Protein AF-A0A6F8PVV7-F1 (afdb_monomer)

pLDDT: mean 82.11, std 15.0, range [40.72, 94.75]

Foldseek 3Di:
DALLCQLVVVCVVVVNDLVNLCVQLVHDSVQNVCVNVVNDDDDPSSLLSCLVVPLVSSCSSVVHDSVVSVPPPPPDD

Radius of gyration: 11.93 Å; Cα contacts (8 Å, |Δi|>4): 82; chains: 1; bounding box: 24×35×28 Å

InterPro domains:
  IPR001387 Cro/C1-type, helix-turn-helix domain [cd00093] (4-67)
  IPR010982 Lambda repressor-like, DNA-binding domain superfamily [SSF47413] (2-47)

Solvent-accessible surface area (backbone atoms only — not comparable to full-atom values): 4434 Å² total; per-residue (Å²): 130,60,53,34,57,36,41,53,49,48,28,62,77,70,71,52,51,67,63,58,53,15,66,76,40,73,43,57,54,67,54,54,48,34,18,53,71,67,78,49,75,76,57,67,69,50,50,52,41,39,29,74,78,36,24,57,50,45,12,56,32,71,72,47,61,44,77,69,41,70,70,66,79,80,77,86,123

Sequence (77 aa):
MPLAKRMRRYMQIKNLSAQEVAEKCGIPLSELQNFLDGIGAIDSMHFETLNSIWPELVAYTFNVDASVCTDFPITKH

Organism: NCBI:txid2675054

Secondary structure (DSSP, 8-state):
--HHHHHHHHHHHTT--HHHHHHHHT--HHHHHHHHTTSS---HHHHHHHHHH-HHHHHHHHT--HHHHTT------

Structure (mmCIF, N/CA/C/O backbone):
data_AF-A0A6F8PVV7-F1
#
_entry.id   AF-A0A6F8PVV7-F1
#
loop_
_atom_site.group_PDB
_atom_site.id
_atom_site.type_symbol
_atom_site.label_atom_id
_atom_site.label_alt_id
_atom_site.label_comp_id
_atom_site.label_asym_id
_atom_site.label_entity_id
_atom_site.label_seq_id
_atom_site.pdbx_PDB_ins_code
_atom_site.Cartn_x
_atom_site.Cartn_y
_atom_site.Cartn_z
_atom_site.occupancy
_atom_site.B_iso_or_equiv
_atom_site.auth_seq_id
_atom_site.auth_comp_id
_atom_site.auth_asym_id
_atom_site.auth_atom_id
_atom_site.pdbx_PDB_model_num
ATOM 1 N N 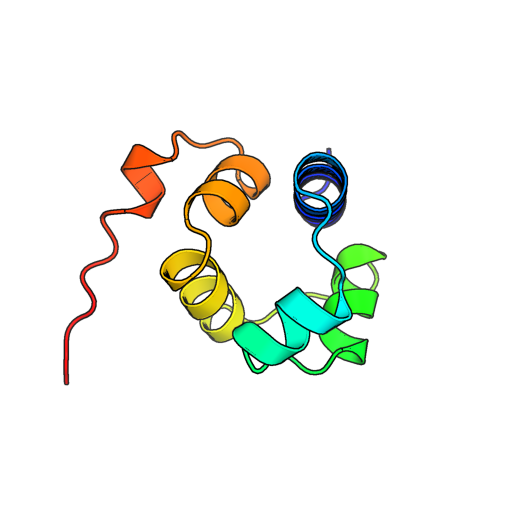. MET A 1 1 ? 15.263 6.374 -0.197 1.00 58.38 1 MET A N 1
ATOM 2 C CA . MET A 1 1 ? 13.975 6.769 0.419 1.00 58.38 1 MET A CA 1
ATOM 3 C C . MET A 1 1 ? 13.406 5.556 1.154 1.00 58.38 1 MET A C 1
ATOM 5 O O . MET A 1 1 ? 13.409 4.498 0.536 1.00 58.38 1 MET A O 1
ATOM 9 N N . PRO A 1 2 ? 12.993 5.662 2.434 1.00 80.00 2 PRO A N 1
ATOM 10 C CA . PRO A 1 2 ? 12.372 4.560 3.180 1.00 80.00 2 PRO A CA 1
ATOM 11 C C . PRO A 1 2 ? 11.136 3.997 2.466 1.00 80.00 2 PRO A C 1
ATOM 13 O O . PRO A 1 2 ? 10.436 4.745 1.781 1.00 80.00 2 PRO A O 1
ATOM 16 N N . LEU A 1 3 ? 10.866 2.703 2.649 1.00 84.50 3 LEU A N 1
ATOM 17 C CA . LEU A 1 3 ? 9.808 1.954 1.957 1.00 84.50 3 LEU A CA 1
ATOM 18 C C . LEU A 1 3 ? 8.425 2.616 2.108 1.00 84.50 3 LEU A C 1
ATOM 20 O O . LEU A 1 3 ? 7.779 2.941 1.114 1.00 84.50 3 LEU A O 1
ATOM 24 N N . ALA A 1 4 ? 8.062 2.970 3.341 1.00 88.25 4 ALA A N 1
ATOM 25 C CA . ALA A 1 4 ? 6.850 3.715 3.683 1.00 88.25 4 ALA A CA 1
ATOM 26 C C . ALA A 1 4 ? 6.691 5.040 2.915 1.00 88.25 4 ALA A C 1
ATOM 28 O O . ALA A 1 4 ? 5.612 5.364 2.419 1.00 88.25 4 ALA A O 1
ATOM 29 N N . LYS A 1 5 ? 7.785 5.798 2.740 1.00 88.50 5 LYS A N 1
ATOM 30 C CA . LYS A 1 5 ? 7.757 7.057 1.978 1.00 88.50 5 LYS A CA 1
ATOM 31 C C . LYS A 1 5 ? 7.516 6.818 0.484 1.00 88.50 5 LYS A C 1
ATOM 33 O O . LYS A 1 5 ? 6.912 7.672 -0.162 1.00 88.50 5 LYS A O 1
ATOM 38 N N . ARG A 1 6 ? 7.973 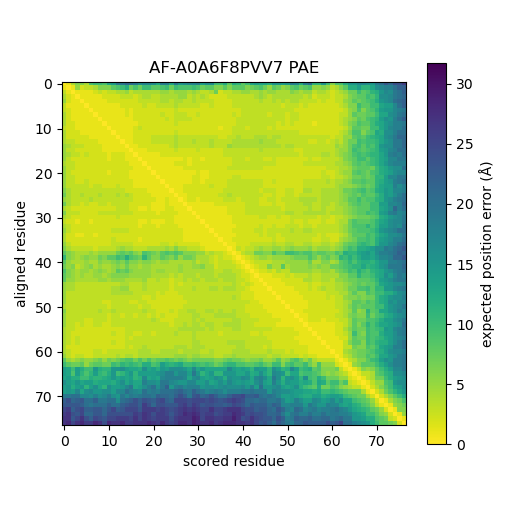5.689 -0.079 1.00 89.38 6 ARG A N 1
ATOM 39 C CA . ARG A 1 6 ? 7.706 5.329 -1.489 1.00 89.38 6 ARG A CA 1
ATOM 40 C C . ARG A 1 6 ? 6.246 4.961 -1.689 1.00 89.38 6 ARG A C 1
ATOM 42 O O . ARG A 1 6 ? 5.623 5.520 -2.586 1.00 89.38 6 ARG A O 1
ATOM 49 N N . MET A 1 7 ? 5.690 4.147 -0.797 1.00 90.81 7 MET A N 1
ATOM 50 C CA . MET A 1 7 ? 4.269 3.806 -0.828 1.00 90.81 7 MET A CA 1
ATOM 51 C C . MET A 1 7 ? 3.385 5.055 -0.708 1.00 90.81 7 MET A C 1
ATOM 53 O O . MET A 1 7 ? 2.537 5.293 -1.565 1.00 90.81 7 MET A O 1
ATOM 57 N N . ARG A 1 8 ? 3.658 5.930 0.272 1.00 91.44 8 ARG A N 1
ATOM 58 C CA . ARG A 1 8 ? 2.927 7.197 0.450 1.00 91.44 8 ARG A CA 1
ATOM 59 C C . ARG A 1 8 ? 2.983 8.085 -0.797 1.00 91.44 8 ARG A C 1
ATOM 61 O O . ARG A 1 8 ? 1.974 8.665 -1.187 1.00 91.44 8 ARG A O 1
ATOM 68 N N . ARG A 1 9 ? 4.145 8.171 -1.450 1.00 89.94 9 ARG A N 1
ATOM 69 C CA . ARG A 1 9 ? 4.305 8.941 -2.691 1.00 89.94 9 ARG A CA 1
ATOM 70 C C . ARG A 1 9 ? 3.502 8.348 -3.849 1.00 89.94 9 ARG A C 1
ATOM 72 O O . ARG A 1 9 ? 2.889 9.106 -4.593 1.00 89.94 9 ARG A O 1
ATOM 79 N N . TYR A 1 10 ? 3.482 7.026 -4.000 1.00 90.75 10 TYR A N 1
ATOM 80 C CA . TYR A 1 10 ? 2.662 6.375 -5.024 1.00 90.75 10 TYR A CA 1
ATOM 81 C C . TYR A 1 10 ? 1.173 6.658 -4.813 1.00 90.75 10 TYR A C 1
ATOM 83 O O . TYR A 1 10 ? 0.484 7.066 -5.747 1.00 90.75 10 TYR A O 1
ATOM 91 N N . MET A 1 11 ? 0.703 6.522 -3.570 1.00 93.12 11 MET A N 1
ATOM 92 C CA . MET A 1 11 ? -0.681 6.824 -3.205 1.00 93.12 11 MET A CA 1
ATOM 93 C C . MET A 1 11 ? -1.055 8.267 -3.569 1.00 93.12 11 MET A C 1
ATOM 95 O O . MET A 1 11 ? -2.096 8.488 -4.174 1.00 93.12 11 MET A O 1
ATOM 99 N N . GLN A 1 12 ? -0.173 9.238 -3.307 1.00 92.44 12 GLN A N 1
ATOM 100 C CA . GLN A 1 12 ? -0.381 10.635 -3.712 1.00 92.44 12 GLN A CA 1
ATOM 101 C C . GLN A 1 12 ? -0.452 10.812 -5.235 1.00 92.44 12 GLN A C 1
ATOM 103 O O . GLN A 1 12 ? -1.331 11.510 -5.723 1.00 92.44 12 GLN A O 1
ATOM 108 N N . ILE A 1 13 ? 0.440 10.167 -5.996 1.00 91.50 13 ILE A N 1
ATOM 109 C CA . ILE A 1 13 ? 0.450 10.242 -7.470 1.00 91.50 13 ILE A CA 1
ATOM 110 C C . ILE A 1 13 ? -0.850 9.682 -8.063 1.00 91.50 13 ILE A C 1
ATOM 112 O O . ILE A 1 13 ? -1.342 10.190 -9.070 1.00 91.50 13 ILE A O 1
ATOM 116 N N . LYS A 1 14 ? -1.398 8.628 -7.455 1.00 90.81 14 LYS A N 1
ATOM 117 C CA . LYS A 1 14 ? -2.612 7.943 -7.915 1.00 90.81 14 LYS A CA 1
ATOM 118 C C . LYS A 1 14 ? -3.899 8.443 -7.254 1.00 90.81 14 LYS A C 1
ATOM 120 O O . LYS A 1 14 ? -4.956 7.912 -7.567 1.00 90.81 14 LYS A O 1
ATOM 125 N N . ASN A 1 15 ? -3.822 9.457 -6.388 1.00 94.12 15 ASN A N 1
ATOM 126 C CA . ASN A 1 15 ? -4.939 9.949 -5.574 1.00 94.12 15 ASN A CA 1
ATOM 127 C C . ASN A 1 15 ? -5.631 8.853 -4.736 1.00 94.12 15 ASN A C 1
ATOM 129 O O . ASN A 1 15 ? -6.835 8.917 -4.507 1.00 94.12 15 ASN A O 1
ATOM 133 N N . LEU A 1 16 ? -4.870 7.862 -4.261 1.00 93.31 16 LEU A N 1
ATOM 134 C CA . LEU A 1 16 ? -5.368 6.808 -3.377 1.00 93.31 16 LEU A CA 1
ATOM 135 C C . LEU A 1 16 ? -5.362 7.293 -1.928 1.00 93.31 16 LEU A C 1
ATOM 137 O O . LEU A 1 16 ? -4.342 7.771 -1.418 1.00 93.31 16 LEU A O 1
ATOM 141 N N . SER A 1 17 ? -6.488 7.126 -1.239 1.00 94.62 17 SER A N 1
ATOM 142 C CA . SER A 1 17 ? -6.565 7.409 0.195 1.00 94.62 17 SER A CA 1
ATOM 143 C C . SER A 1 17 ? -6.042 6.226 1.017 1.00 94.62 17 SER A C 1
ATOM 145 O O . SER A 1 17 ? -6.144 5.070 0.611 1.00 94.62 17 SER A O 1
ATOM 147 N N . ALA A 1 18 ? -5.500 6.495 2.209 1.00 92.75 18 ALA A N 1
ATOM 148 C CA . ALA A 1 18 ? -5.112 5.421 3.127 1.00 92.75 18 ALA A CA 1
ATOM 149 C C . ALA A 1 18 ? -6.309 4.547 3.524 1.00 92.75 18 ALA A C 1
ATOM 151 O O . ALA A 1 18 ? -6.151 3.346 3.692 1.00 92.75 18 ALA A O 1
ATOM 152 N N . GLN A 1 19 ? -7.503 5.134 3.622 1.00 94.75 19 GLN A N 1
ATOM 153 C CA . GLN A 1 19 ? -8.720 4.395 3.931 1.00 94.75 19 GLN A CA 1
ATOM 154 C C . GLN A 1 19 ? -9.102 3.419 2.815 1.00 94.75 19 GLN A C 1
ATOM 156 O O . GLN A 1 19 ? -9.340 2.252 3.095 1.00 94.75 19 GLN A O 1
ATOM 161 N N . GLU A 1 20 ? -9.064 3.856 1.557 1.00 93.75 20 GLU A N 1
ATOM 162 C CA . GLU A 1 20 ? -9.329 2.985 0.408 1.00 93.75 20 GLU A CA 1
ATOM 163 C C . GLU A 1 20 ? -8.340 1.815 0.339 1.00 93.75 20 GLU A C 1
ATOM 165 O O . GLU A 1 20 ? -8.744 0.668 0.152 1.00 93.75 20 GLU A O 1
ATOM 170 N N . VAL A 1 21 ? -7.046 2.089 0.528 1.00 92.50 21 VAL A N 1
ATOM 171 C CA . VAL A 1 21 ? -6.009 1.047 0.514 1.00 92.50 21 VAL A CA 1
ATOM 172 C C . VAL A 1 21 ? -6.201 0.065 1.671 1.00 92.50 21 VAL A C 1
ATOM 174 O O . VAL A 1 21 ? -6.130 -1.144 1.463 1.00 92.50 21 VAL A O 1
ATOM 177 N N . ALA A 1 22 ? -6.494 0.568 2.870 1.00 93.31 22 ALA A N 1
ATOM 178 C CA . ALA A 1 22 ? -6.777 -0.250 4.045 1.00 93.31 22 ALA A CA 1
ATOM 179 C C . ALA A 1 22 ? -7.987 -1.173 3.821 1.00 93.31 22 ALA A C 1
ATOM 181 O O . ALA A 1 22 ? -7.881 -2.383 4.004 1.00 93.31 22 ALA A O 1
ATOM 182 N N . GLU A 1 23 ? -9.109 -0.623 3.351 1.00 93.38 23 GLU A N 1
ATOM 183 C CA . GLU A 1 23 ? -10.345 -1.372 3.106 1.00 93.38 23 GLU A CA 1
ATOM 184 C C . GLU A 1 23 ? -10.169 -2.441 2.023 1.00 93.38 23 GLU A C 1
ATOM 186 O O . GLU A 1 23 ? -10.601 -3.580 2.199 1.00 93.38 23 GLU A O 1
ATOM 191 N N . LYS A 1 24 ? -9.506 -2.104 0.911 1.00 89.81 24 LYS A N 1
ATOM 192 C CA . LYS A 1 24 ? -9.288 -3.042 -0.199 1.00 89.81 24 LYS A CA 1
ATOM 193 C C . LYS A 1 24 ? -8.337 -4.174 0.168 1.00 89.81 24 LYS A C 1
ATOM 195 O O . LYS A 1 24 ? -8.536 -5.288 -0.303 1.00 89.81 24 LYS A O 1
ATOM 200 N N . CYS A 1 25 ? -7.337 -3.901 1.002 1.00 88.06 25 CYS A N 1
ATOM 201 C CA . CYS A 1 25 ? -6.347 -4.894 1.409 1.00 88.06 25 CYS A CA 1
ATOM 202 C C . CYS A 1 25 ? -6.685 -5.610 2.723 1.00 88.06 25 CYS A C 1
ATOM 204 O O . CYS A 1 25 ? -5.901 -6.445 3.162 1.00 88.06 25 CYS A O 1
ATOM 206 N N . GLY A 1 26 ? -7.811 -5.282 3.366 1.00 89.81 26 GLY A N 1
ATOM 207 C CA . GLY A 1 26 ? -8.173 -5.843 4.670 1.00 89.81 26 GLY A CA 1
ATOM 208 C C . GLY A 1 26 ? -7.210 -5.457 5.800 1.00 89.81 26 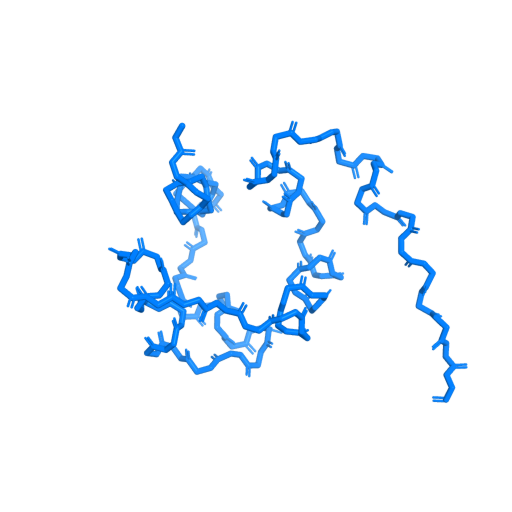GLY A C 1
ATOM 209 O O . GLY A 1 26 ? -7.164 -6.142 6.817 1.00 89.81 26 GLY A O 1
ATOM 210 N N . ILE A 1 27 ? -6.445 -4.375 5.630 1.00 91.12 27 ILE A N 1
ATOM 211 C CA . ILE A 1 27 ? -5.460 -3.899 6.607 1.00 91.12 27 ILE A CA 1
ATOM 212 C C . ILE A 1 27 ? -6.172 -2.935 7.561 1.00 91.12 27 ILE A C 1
ATOM 214 O O . ILE A 1 27 ? -6.854 -2.020 7.093 1.00 91.12 27 ILE A O 1
ATOM 218 N N . PRO A 1 28 ? -6.004 -3.047 8.888 1.00 93.00 28 PRO A N 1
ATOM 219 C CA . PRO A 1 28 ? -6.469 -2.014 9.804 1.00 93.00 28 PRO A CA 1
ATOM 220 C C . PRO A 1 28 ? -5.877 -0.646 9.435 1.00 93.00 28 PRO A C 1
ATOM 222 O O . PRO A 1 28 ? -4.663 -0.498 9.295 1.00 93.00 28 PRO A O 1
ATOM 225 N N . LEU A 1 29 ? -6.717 0.388 9.311 1.00 93.62 29 LEU A N 1
ATOM 226 C CA . LEU A 1 29 ? -6.259 1.726 8.908 1.00 93.62 29 LEU A CA 1
ATOM 227 C C . LEU A 1 29 ? -5.140 2.264 9.817 1.00 93.62 29 LEU A C 1
ATOM 229 O O . LEU A 1 29 ? -4.203 2.895 9.331 1.00 93.62 29 LEU A O 1
ATOM 233 N N . SER A 1 30 ? -5.214 1.991 11.120 1.00 92.62 30 SER A N 1
ATOM 234 C CA . SER A 1 30 ? -4.182 2.367 12.090 1.00 92.62 30 SER A CA 1
ATOM 235 C C . SER A 1 30 ? -2.836 1.691 11.814 1.00 92.62 30 SER A C 1
ATOM 237 O O . SER A 1 30 ? -1.798 2.335 11.924 1.00 92.62 30 SER A O 1
ATOM 239 N N . GLU A 1 31 ? -2.837 0.419 11.413 1.00 91.62 31 GLU A N 1
ATOM 240 C CA . GLU A 1 31 ? -1.626 -0.325 11.054 1.00 91.62 31 GLU A CA 1
ATOM 241 C C . GLU A 1 31 ? -0.988 0.256 9.789 1.00 91.62 31 GLU A C 1
ATOM 243 O O . GLU A 1 31 ? 0.207 0.563 9.777 1.00 91.62 31 GLU A O 1
ATOM 248 N N . LEU A 1 32 ? -1.800 0.513 8.758 1.00 92.81 32 LEU A N 1
ATOM 249 C CA . LEU A 1 32 ? -1.330 1.155 7.533 1.00 92.81 32 LEU A CA 1
ATOM 250 C C . LEU A 1 32 ? -0.764 2.555 7.814 1.00 92.81 32 LEU A C 1
ATOM 252 O O . LEU A 1 32 ? 0.295 2.903 7.298 1.00 92.81 32 LEU A O 1
ATOM 256 N N . GLN A 1 33 ? -1.425 3.362 8.646 1.00 93.19 33 GLN A N 1
ATOM 257 C CA . GLN A 1 33 ? -0.934 4.693 9.018 1.00 93.19 33 GLN A CA 1
ATOM 258 C C . GLN A 1 33 ? 0.388 4.622 9.790 1.00 93.19 33 GLN A C 1
ATOM 260 O O . GLN A 1 33 ? 1.342 5.296 9.401 1.00 93.19 33 GLN A O 1
ATOM 265 N N . ASN A 1 34 ? 0.488 3.746 10.795 1.00 92.69 34 ASN A N 1
ATOM 266 C CA . ASN A 1 34 ? 1.727 3.523 11.545 1.00 92.69 34 ASN A CA 1
ATOM 267 C C . ASN A 1 34 ? 2.885 3.145 10.617 1.00 92.69 34 ASN A C 1
ATOM 269 O O . ASN A 1 34 ? 4.005 3.636 10.777 1.00 92.69 34 ASN A O 1
ATOM 273 N N . PHE A 1 35 ? 2.619 2.305 9.618 1.00 91.69 35 PHE A N 1
ATOM 274 C CA . PHE A 1 35 ? 3.600 1.973 8.598 1.00 91.69 35 PHE A CA 1
ATOM 275 C C . PHE A 1 35 ? 3.968 3.175 7.722 1.00 91.69 35 PHE A C 1
ATOM 277 O O . PHE A 1 35 ? 5.153 3.461 7.559 1.00 91.69 35 PHE A O 1
ATOM 284 N N . LEU A 1 36 ? 2.990 3.918 7.191 1.00 91.06 36 LEU A N 1
ATOM 285 C CA . LEU A 1 36 ? 3.228 5.097 6.343 1.00 91.06 36 LEU A CA 1
ATOM 286 C C . LEU A 1 36 ? 3.981 6.222 7.075 1.00 91.06 36 LEU A C 1
ATOM 288 O O . LEU A 1 36 ? 4.693 7.004 6.432 1.00 91.06 36 LEU A O 1
ATOM 292 N N . ASP A 1 37 ? 3.843 6.293 8.398 1.00 90.31 37 ASP A N 1
ATOM 293 C CA . ASP A 1 37 ? 4.571 7.205 9.284 1.00 90.31 37 ASP A CA 1
ATOM 294 C C . ASP A 1 37 ? 5.939 6.660 9.727 1.00 90.31 37 ASP A C 1
ATOM 296 O O . ASP A 1 37 ? 6.747 7.397 10.290 1.00 90.31 37 ASP A O 1
ATOM 300 N N . GLY A 1 38 ? 6.253 5.403 9.396 1.00 86.69 38 GLY A N 1
ATOM 301 C CA . GLY A 1 38 ? 7.534 4.758 9.693 1.00 86.69 38 GLY A CA 1
ATOM 302 C C . GLY A 1 38 ? 7.686 4.298 11.145 1.00 86.69 38 GLY A C 1
ATOM 303 O O . GLY A 1 38 ? 8.810 4.086 11.592 1.00 86.69 38 GLY A O 1
ATOM 304 N N . ILE A 1 39 ? 6.575 4.166 11.873 1.00 87.75 39 ILE A N 1
ATOM 305 C CA . ILE A 1 39 ? 6.509 3.769 13.289 1.00 87.75 39 ILE A CA 1
ATOM 306 C C . ILE A 1 39 ? 6.313 2.246 13.430 1.00 87.75 39 ILE A C 1
ATOM 308 O O . ILE A 1 39 ? 6.564 1.683 14.492 1.00 87.75 39 ILE A O 1
ATOM 312 N N . GLY A 1 40 ? 5.919 1.556 12.355 1.00 83.44 40 GLY A N 1
ATOM 313 C CA . GLY A 1 40 ? 5.698 0.110 12.348 1.00 83.44 40 GLY A CA 1
ATOM 314 C C . GLY A 1 40 ? 6.022 -0.559 11.014 1.00 83.44 40 GLY A C 1
ATOM 315 O O . GLY A 1 40 ? 6.486 0.076 10.065 1.00 83.44 40 GLY A O 1
ATOM 316 N N . ALA A 1 41 ? 5.762 -1.862 10.959 1.00 84.75 41 ALA A N 1
ATOM 317 C CA . ALA A 1 41 ? 5.834 -2.679 9.755 1.00 84.75 41 ALA A CA 1
ATOM 318 C C . ALA A 1 41 ? 4.430 -3.178 9.387 1.00 84.75 41 ALA A C 1
ATOM 320 O O . ALA A 1 41 ? 3.565 -3.273 10.253 1.00 84.75 41 ALA A O 1
ATOM 321 N N . ILE A 1 42 ? 4.232 -3.494 8.110 1.00 84.38 42 ILE A N 1
ATOM 322 C CA . ILE A 1 42 ? 3.068 -4.238 7.622 1.00 84.38 42 ILE A CA 1
ATOM 323 C C . ILE A 1 42 ? 3.506 -5.689 7.436 1.00 84.38 42 ILE A C 1
ATOM 325 O O . ILE A 1 42 ? 4.613 -5.932 6.946 1.00 84.38 42 ILE A O 1
ATOM 329 N N . ASP A 1 43 ? 2.654 -6.635 7.828 1.00 85.56 43 ASP A N 1
ATOM 330 C CA . ASP A 1 43 ? 2.917 -8.061 7.633 1.00 85.56 43 ASP A CA 1
ATOM 331 C C . ASP A 1 43 ? 3.045 -8.413 6.135 1.00 85.56 43 ASP A C 1
ATOM 333 O O . ASP A 1 43 ? 2.394 -7.837 5.263 1.00 85.56 43 ASP A O 1
ATOM 337 N N . SER A 1 44 ? 3.879 -9.404 5.839 1.00 83.00 44 SER A N 1
ATOM 338 C CA . SER A 1 44 ? 3.987 -10.073 4.544 1.00 83.00 44 SER A CA 1
ATOM 339 C C . SER A 1 44 ? 2.634 -10.412 3.902 1.00 83.00 44 SER A C 1
ATOM 341 O O . SER A 1 44 ? 2.443 -10.096 2.731 1.00 83.00 44 SER A O 1
ATOM 343 N N . MET A 1 45 ? 1.658 -10.933 4.658 1.00 85.38 45 MET A N 1
ATOM 344 C CA . MET A 1 45 ? 0.324 -11.274 4.130 1.00 85.38 45 MET A CA 1
ATOM 345 C C . MET A 1 45 ? -0.423 -10.047 3.571 1.00 85.38 45 MET A C 1
ATOM 347 O O . MET A 1 45 ? -1.066 -10.088 2.516 1.00 85.38 45 MET A O 1
ATOM 351 N N . HIS A 1 46 ? -0.313 -8.914 4.262 1.00 85.50 46 HIS A N 1
ATOM 352 C CA . HIS A 1 46 ? -0.886 -7.645 3.819 1.00 85.50 46 HIS A CA 1
ATOM 353 C C . HIS A 1 46 ? -0.146 -7.102 2.584 1.00 85.50 46 HIS A C 1
ATOM 355 O O . HIS A 1 46 ? -0.776 -6.543 1.685 1.00 85.50 46 HIS A O 1
ATOM 361 N N . PHE A 1 47 ? 1.172 -7.315 2.489 1.00 83.81 47 PHE A N 1
ATOM 362 C CA . PHE A 1 47 ? 1.955 -6.991 1.291 1.00 83.81 47 PHE A CA 1
ATOM 363 C C . PHE A 1 47 ? 1.585 -7.843 0.074 1.00 83.81 47 PHE A C 1
ATOM 365 O O . PHE A 1 47 ? 1.518 -7.310 -1.031 1.00 83.81 47 PHE A O 1
ATOM 372 N N . GLU A 1 48 ? 1.307 -9.132 0.256 1.00 86.12 48 GLU A N 1
ATOM 373 C CA . GLU A 1 48 ? 0.820 -10.005 -0.819 1.00 86.12 48 GLU A CA 1
ATOM 374 C C . GLU A 1 48 ? -0.539 -9.533 -1.340 1.00 86.12 48 GLU A C 1
ATOM 376 O O . GLU A 1 48 ? -0.757 -9.448 -2.549 1.00 86.12 48 GLU A O 1
ATOM 381 N N . THR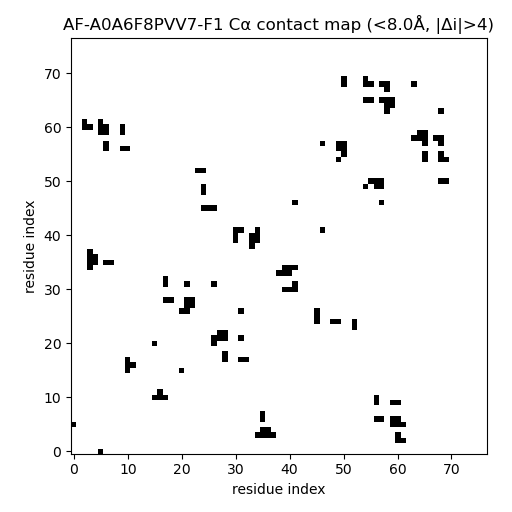 A 1 49 ? -1.427 -9.127 -0.431 1.00 88.12 49 THR A N 1
ATOM 382 C CA . THR A 1 49 ? -2.736 -8.576 -0.801 1.00 88.12 49 THR A CA 1
ATOM 383 C C . THR A 1 49 ? -2.589 -7.246 -1.544 1.00 88.12 49 THR A C 1
ATOM 385 O O . THR A 1 49 ? -3.215 -7.042 -2.585 1.00 88.12 49 THR A O 1
ATOM 388 N N . LEU A 1 50 ? -1.713 -6.354 -1.065 1.00 88.62 50 LEU A N 1
ATOM 389 C CA . LEU A 1 50 ? -1.343 -5.125 -1.774 1.00 88.62 50 LEU A CA 1
ATOM 390 C C . LEU A 1 50 ? -0.812 -5.427 -3.178 1.00 88.62 50 LEU A C 1
ATOM 392 O O . LEU A 1 50 ? -1.217 -4.759 -4.124 1.00 88.62 50 LEU A O 1
ATOM 396 N N . ASN A 1 51 ? 0.049 -6.436 -3.325 1.00 87.19 51 ASN A N 1
ATOM 397 C CA . ASN A 1 51 ? 0.613 -6.829 -4.613 1.00 87.19 51 ASN A CA 1
ATOM 398 C C . ASN A 1 51 ? -0.446 -7.401 -5.564 1.00 87.19 51 ASN A C 1
ATOM 400 O O . ASN A 1 51 ? -0.407 -7.130 -6.759 1.00 87.19 51 ASN A O 1
ATOM 404 N N . SER A 1 52 ? -1.417 -8.154 -5.043 1.00 87.50 52 SER A 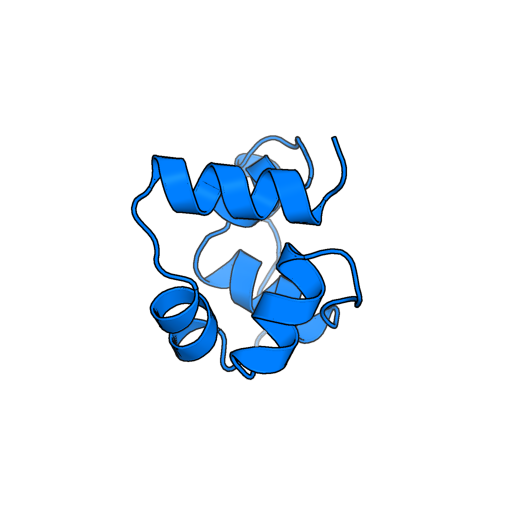N 1
ATOM 405 C CA . SER A 1 52 ? -2.507 -8.706 -5.850 1.00 87.50 52 SER A CA 1
ATOM 406 C C . SER A 1 52 ? -3.474 -7.637 -6.368 1.00 87.50 52 SER A C 1
ATOM 408 O O . SER A 1 52 ? -4.083 -7.843 -7.417 1.00 87.50 52 SER A O 1
ATOM 410 N N . ILE A 1 53 ? -3.671 -6.539 -5.632 1.00 88.50 53 ILE A N 1
ATOM 411 C CA . ILE A 1 53 ? -4.623 -5.476 -5.999 1.00 88.50 53 ILE A CA 1
ATOM 412 C C . ILE A 1 53 ? -3.923 -4.359 -6.779 1.00 88.50 53 ILE A C 1
ATOM 414 O O . ILE A 1 53 ? -4.457 -3.864 -7.770 1.00 88.50 53 ILE A O 1
ATOM 418 N N . TRP A 1 54 ? -2.727 -3.973 -6.335 1.00 89.56 54 TRP A N 1
ATOM 419 C CA . TRP A 1 54 ? -1.907 -2.910 -6.909 1.00 89.56 54 TRP A CA 1
ATOM 420 C C . TRP A 1 54 ? -0.447 -3.368 -7.044 1.00 89.56 54 TRP A C 1
ATOM 422 O O . TRP A 1 54 ? 0.426 -2.904 -6.297 1.00 89.56 54 TRP A O 1
ATOM 432 N N . PRO A 1 55 ? -0.139 -4.241 -8.016 1.00 88.25 55 PRO A N 1
ATOM 433 C CA . PRO A 1 55 ? 1.231 -4.688 -8.253 1.00 88.25 55 PRO A CA 1
ATOM 434 C C . PRO A 1 55 ? 2.162 -3.510 -8.564 1.00 88.25 55 PRO A C 1
ATOM 436 O O . PRO A 1 55 ? 3.318 -3.510 -8.147 1.00 88.25 55 PRO A O 1
ATOM 439 N N . GLU A 1 56 ? 1.670 -2.440 -9.201 1.00 85.06 56 GLU A N 1
ATOM 440 C CA . GLU A 1 56 ? 2.491 -1.259 -9.483 1.00 85.06 56 GLU A CA 1
ATOM 441 C C . GLU A 1 56 ? 2.802 -0.438 -8.224 1.00 85.06 56 GLU A C 1
ATOM 443 O O . GLU A 1 56 ? 3.851 0.207 -8.160 1.00 85.06 56 GLU A O 1
ATOM 448 N N . LEU A 1 57 ? 1.930 -0.469 -7.205 1.00 87.38 57 LEU A N 1
ATOM 449 C CA . LEU A 1 57 ? 2.215 0.151 -5.908 1.00 87.38 57 LEU A CA 1
ATOM 450 C C . LEU A 1 57 ? 3.392 -0.558 -5.250 1.00 87.38 57 LEU A C 1
ATOM 452 O O . LEU A 1 57 ? 4.317 0.103 -4.769 1.00 87.38 57 LEU A O 1
ATOM 456 N N . VAL A 1 58 ? 3.365 -1.891 -5.229 1.00 87.50 58 VAL A N 1
ATOM 457 C CA . VAL A 1 58 ? 4.429 -2.707 -4.638 1.00 87.50 58 VAL A CA 1
ATOM 458 C C . VAL A 1 58 ? 5.715 -2.529 -5.437 1.00 87.50 58 VAL A C 1
ATOM 460 O O . VAL A 1 58 ? 6.743 -2.177 -4.857 1.00 87.50 58 VAL A O 1
ATOM 463 N N . ALA A 1 59 ? 5.647 -2.601 -6.764 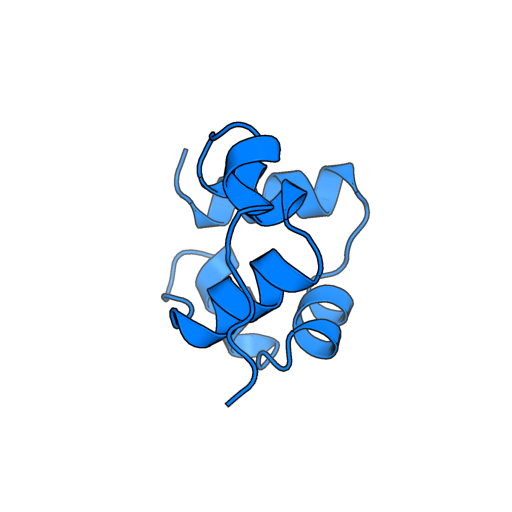1.00 85.88 59 ALA A N 1
ATOM 464 C CA . ALA A 1 59 ? 6.788 -2.375 -7.642 1.00 85.88 59 ALA A CA 1
ATOM 465 C C . ALA A 1 59 ? 7.457 -1.016 -7.395 1.00 85.88 59 ALA A C 1
ATOM 467 O O . ALA A 1 59 ? 8.661 -0.930 -7.139 1.00 85.88 59 ALA A O 1
ATOM 468 N N . TYR A 1 60 ? 6.661 0.056 -7.345 1.00 85.44 60 TYR A N 1
ATOM 469 C CA . TYR A 1 60 ? 7.145 1.398 -7.031 1.00 85.44 60 TYR A CA 1
ATOM 470 C C . TYR A 1 60 ? 7.744 1.485 -5.620 1.00 85.44 60 TYR A C 1
ATOM 472 O O . TYR A 1 60 ? 8.771 2.131 -5.391 1.00 85.44 60 TYR A O 1
ATOM 480 N N . THR A 1 61 ? 7.115 0.814 -4.657 1.00 86.50 61 THR A N 1
ATOM 481 C CA . THR A 1 61 ? 7.531 0.790 -3.251 1.00 86.50 61 THR A CA 1
ATOM 482 C C . THR A 1 61 ? 8.871 0.080 -3.049 1.00 86.50 61 THR A C 1
ATOM 484 O O . THR A 1 61 ? 9.686 0.533 -2.235 1.00 86.50 61 THR A O 1
ATOM 487 N N . PHE A 1 62 ? 9.144 -0.969 -3.823 1.00 84.19 62 PHE A N 1
ATOM 488 C CA . PHE A 1 62 ? 10.410 -1.704 -3.817 1.00 84.19 62 PHE A CA 1
ATOM 489 C C . PHE A 1 62 ? 11.424 -1.195 -4.854 1.00 84.19 62 PHE A C 1
ATOM 491 O O . PHE A 1 62 ? 12.588 -1.582 -4.794 1.00 84.19 62 PHE A O 1
ATOM 498 N N . ASN A 1 63 ? 11.033 -0.250 -5.719 1.00 80.12 63 ASN A N 1
ATOM 499 C CA . ASN A 1 63 ? 11.836 0.242 -6.843 1.00 80.12 63 ASN A CA 1
ATOM 500 C C . ASN A 1 63 ? 12.266 -0.894 -7.788 1.00 80.12 63 ASN A C 1
ATOM 502 O O . ASN A 1 63 ? 13.424 -0.974 -8.200 1.00 80.12 63 ASN A O 1
ATOM 506 N N . VAL A 1 64 ? 11.317 -1.775 -8.087 1.00 74.69 64 VAL A N 1
ATOM 507 C CA . VAL A 1 64 ? 11.443 -2.868 -9.053 1.00 74.69 64 VAL A CA 1
ATOM 508 C C . VAL A 1 64 ? 10.489 -2.618 -10.217 1.00 74.69 64 VAL A C 1
ATOM 510 O O . VAL A 1 64 ? 9.552 -1.827 -10.102 1.00 74.69 64 VAL A O 1
ATOM 513 N N . ASP A 1 65 ? 10.754 -3.251 -11.355 1.00 60.31 65 ASP A N 1
ATOM 514 C CA . ASP A 1 65 ? 9.853 -3.188 -12.505 1.00 60.31 65 ASP A CA 1
ATOM 515 C C . ASP A 1 65 ? 8.505 -3.847 -12.151 1.00 60.31 65 ASP A C 1
ATOM 517 O O . ASP A 1 65 ? 8.475 -4.879 -11.478 1.00 60.31 65 ASP A O 1
ATOM 521 N N . ALA A 1 66 ? 7.388 -3.258 -12.588 1.00 59.31 66 ALA A N 1
ATOM 522 C CA . ALA A 1 66 ? 6.049 -3.781 -12.306 1.00 59.31 66 ALA A CA 1
ATOM 523 C C . ALA A 1 66 ? 5.821 -5.188 -12.877 1.00 59.31 66 ALA A C 1
ATOM 525 O O . ALA A 1 66 ? 5.056 -5.956 -12.299 1.00 59.31 66 ALA A O 1
ATOM 526 N N . SER A 1 67 ? 6.540 -5.551 -13.943 1.00 57.62 67 SER A N 1
ATOM 527 C CA . SER A 1 67 ? 6.542 -6.907 -14.505 1.00 57.62 67 SER A CA 1
ATOM 528 C C . SER A 1 67 ? 7.081 -7.976 -13.545 1.00 57.62 67 SER A C 1
ATOM 530 O O . SER A 1 67 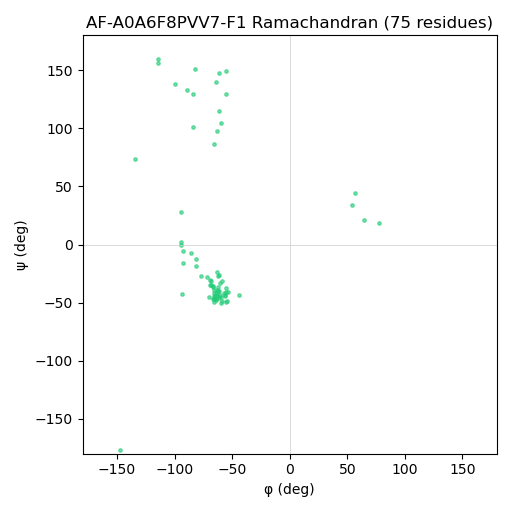? 6.703 -9.136 -13.657 1.00 57.62 67 SER A O 1
ATOM 532 N N . VAL A 1 68 ? 7.904 -7.604 -12.556 1.00 59.75 68 VAL A N 1
ATOM 533 C CA . VAL A 1 68 ? 8.398 -8.528 -11.515 1.00 59.75 68 VAL A CA 1
ATOM 534 C C . 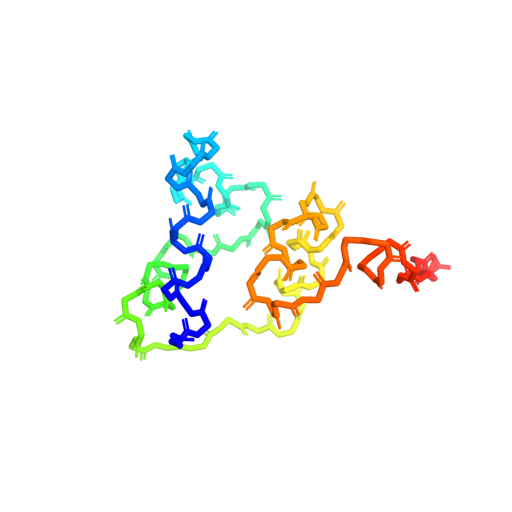VAL A 1 68 ? 7.323 -8.797 -10.453 1.00 59.75 68 VAL A C 1
ATOM 536 O O . VAL A 1 68 ? 7.303 -9.855 -9.831 1.00 59.75 68 VAL A O 1
ATOM 539 N N . CYS A 1 69 ? 6.399 -7.855 -10.252 1.00 55.78 69 CYS A N 1
ATOM 540 C CA . CYS A 1 69 ? 5.323 -7.960 -9.266 1.00 55.78 69 CYS A CA 1
ATOM 541 C C . CYS A 1 69 ? 4.128 -8.794 -9.756 1.00 55.78 69 CYS A C 1
ATOM 543 O O . CYS A 1 69 ? 3.351 -9.277 -8.933 1.00 55.78 69 CYS A O 1
ATOM 545 N N . THR A 1 70 ? 3.989 -9.000 -11.068 1.00 55.06 70 THR A N 1
ATOM 546 C CA . THR A 1 70 ? 2.908 -9.797 -11.671 1.00 55.06 70 THR A CA 1
ATOM 547 C C . THR A 1 70 ? 3.151 -11.310 -11.652 1.00 55.06 70 THR A C 1
ATOM 549 O O . THR A 1 70 ? 2.209 -12.066 -11.871 1.00 55.06 70 THR A O 1
ATOM 552 N N . ASP A 1 71 ? 4.373 -11.759 -11.346 1.00 51.62 71 ASP A N 1
ATOM 553 C CA . ASP A 1 71 ? 4.775 -13.176 -11.320 1.00 51.62 71 ASP A CA 1
ATOM 554 C C . ASP A 1 71 ? 4.679 -13.820 -9.922 1.00 51.62 71 ASP A C 1
ATOM 556 O O . ASP A 1 71 ? 5.398 -14.768 -9.612 1.00 51.62 71 ASP A O 1
ATOM 560 N N . PHE A 1 72 ? 3.780 -13.344 -9.054 1.00 48.09 72 PHE A N 1
ATOM 561 C CA . PHE A 1 72 ? 3.376 -14.130 -7.884 1.00 48.09 72 PHE A CA 1
ATOM 562 C C . PHE A 1 72 ? 2.271 -15.100 -8.314 1.00 48.09 72 PHE A C 1
ATOM 564 O O . PHE A 1 72 ? 1.120 -14.675 -8.459 1.00 48.09 72 PHE A O 1
ATOM 571 N N . PRO A 1 73 ? 2.567 -16.395 -8.547 1.00 44.28 73 PRO A N 1
ATOM 572 C CA . PRO A 1 73 ? 1.519 -17.362 -8.798 1.00 44.28 73 PRO A CA 1
ATOM 573 C C . PRO A 1 73 ? 0.638 -17.416 -7.555 1.00 44.28 73 PRO A C 1
ATOM 575 O O . PRO A 1 73 ? 1.070 -17.839 -6.485 1.00 44.28 73 PRO A O 1
ATOM 578 N N . ILE A 1 74 ? -0.617 -16.998 -7.702 1.00 48.75 74 ILE A N 1
ATOM 579 C CA . ILE A 1 74 ? -1.662 -17.319 -6.740 1.00 48.75 74 ILE A CA 1
ATOM 580 C C . ILE A 1 74 ? -1.845 -18.837 -6.843 1.00 48.75 74 ILE A C 1
ATOM 582 O O . ILE A 1 74 ? -2.650 -19.328 -7.638 1.00 48.75 74 ILE A O 1
ATOM 586 N N . THR A 1 75 ? -1.052 -19.610 -6.100 1.00 44.69 75 THR A N 1
ATOM 587 C CA . THR A 1 75 ? -1.350 -21.019 -5.860 1.00 44.69 75 THR A CA 1
ATOM 588 C C . THR A 1 75 ? -2.659 -21.057 -5.093 1.00 44.69 75 THR A C 1
ATOM 590 O O . THR A 1 75 ? -2.697 -20.833 -3.887 1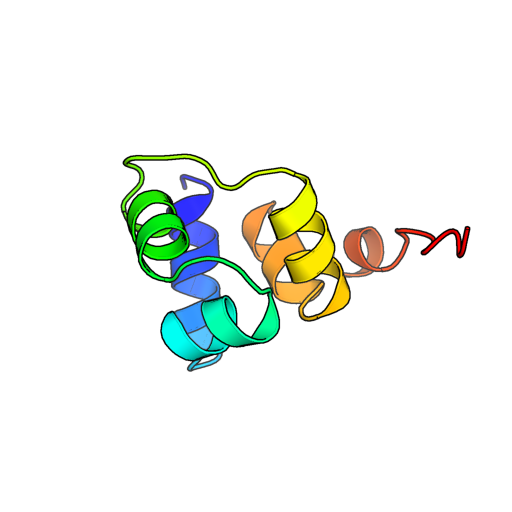.00 44.69 75 THR A O 1
ATOM 593 N N . LYS A 1 76 ? -3.752 -21.289 -5.826 1.00 41.66 76 LYS A N 1
ATOM 594 C CA . LYS A 1 76 ? -5.031 -21.705 -5.258 1.00 41.66 76 LYS A CA 1
ATOM 595 C C . LYS A 1 76 ? -4.793 -23.032 -4.536 1.00 41.66 76 LYS A C 1
ATOM 597 O O . LYS A 1 76 ? -4.640 -24.056 -5.202 1.00 41.66 76 LYS A O 1
ATOM 602 N N . HIS A 1 77 ? -4.742 -22.992 -3.211 1.00 40.72 77 HIS A N 1
ATOM 603 C CA . HIS A 1 77 ? -4.922 -24.156 -2.351 1.00 40.72 77 HIS A CA 1
ATOM 604 C C . HIS A 1 77 ? -6.267 -24.047 -1.645 1.00 40.72 77 HIS A C 1
ATOM 606 O O . HIS A 1 77 ? -6.600 -22.927 -1.199 1.00 40.72 77 HIS A O 1
#

Mean predicted aligned error: 6.69 Å

Nearest PDB structures (foldseek):
  6jq1-assembly1_A  TM=6.431E-01  e=1.323E-02  Deinococcus geothermalis DSM 11300
  2cro-assembly1_A  TM=6.771E-01  e=1.743E-02  Phage 434
  1y7y-assembly1_B  TM=7.250E-01  e=2.709E-02  Aeromonas hydrophila
  3f51-assembly1_A  TM=7.374E-01  e=8.162E-02  Corynebacterium glutamicum
  1adr-assembly1_A  TM=6.721E-01  e=7.724E-02  Lederbergvirus P22